Protein AF-A0A7V8X9K4-F1 (afdb_monomer_lite)

Radius of gyration: 14.03 Å; chains: 1; bounding box: 35×32×28 Å

Secondary structure (DSSP, 8-state):
--EEEEEE-S---SS---SS-TTPPP--EEEEEEEE-TTS-EEEEEEE-SS----PPP-

Sequence (59 aa):
VDELRLLIHPLVLGKGRRLFGDDAMPSEFDLVESSTTATGVIITRYVKGGEVKTGTFEE

Foldseek 3Di:
DFKDKDKAAPDDDPDDDDPDDPPDDDWDWDWPDWDADPNGIIITMIGTDDPDDDDDDDD

Structure (mmCIF, N/CA/C/O backbone):
data_AF-A0A7V8X9K4-F1
#
_entry.id   AF-A0A7V8X9K4-F1
#
loop_
_atom_site.group_PDB
_atom_site.id
_atom_site.type_symbol
_atom_site.label_atom_id
_atom_site.label_alt_id
_atom_site.label_comp_id
_atom_site.label_asym_id
_atom_site.label_entity_id
_atom_site.label_seq_id
_atom_site.pdbx_PDB_ins_code
_atom_site.Cartn_x
_atom_site.Cartn_y
_atom_site.Cartn_z
_atom_site.occupancy
_atom_site.B_iso_or_equiv
_atom_site.auth_seq_id
_atom_site.auth_comp_id
_atom_site.auth_asym_id
_atom_site.auth_atom_id
_atom_site.pdbx_PDB_model_num
ATOM 1 N N . VAL A 1 1 ? 5.795 11.757 -4.201 1.00 78.62 1 VAL A N 1
ATOM 2 C CA . VAL A 1 1 ? 4.613 11.182 -3.529 1.00 78.62 1 VAL A CA 1
ATOM 3 C C . VAL A 1 1 ? 5.105 10.634 -2.220 1.00 78.62 1 VAL A C 1
ATOM 5 O O . VAL A 1 1 ? 6.006 9.803 -2.239 1.00 78.62 1 VAL A O 1
ATOM 8 N N . ASP A 1 2 ? 4.546 11.138 -1.132 1.00 88.06 2 ASP A N 1
ATOM 9 C CA . ASP A 1 2 ? 5.006 10.813 0.220 1.00 88.06 2 ASP A CA 1
ATOM 10 C C . ASP A 1 2 ? 4.018 9.872 0.928 1.00 88.06 2 ASP A C 1
ATOM 12 O O . ASP A 1 2 ? 4.371 9.203 1.894 1.00 88.06 2 ASP A O 1
ATOM 16 N N . GLU A 1 3 ? 2.801 9.756 0.387 1.00 95.75 3 GLU A N 1
ATOM 17 C CA . GLU A 1 3 ? 1.730 8.890 0.870 1.00 95.75 3 GLU A CA 1
ATOM 18 C C . GLU A 1 3 ? 0.939 8.293 -0.307 1.00 95.75 3 GLU A C 1
ATOM 20 O O . GLU A 1 3 ? 0.656 8.981 -1.291 1.00 95.75 3 GLU A O 1
ATOM 25 N N . LEU A 1 4 ? 0.543 7.024 -0.190 1.00 97.56 4 LEU A N 1
ATOM 26 C CA . LEU A 1 4 ? -0.408 6.354 -1.075 1.00 9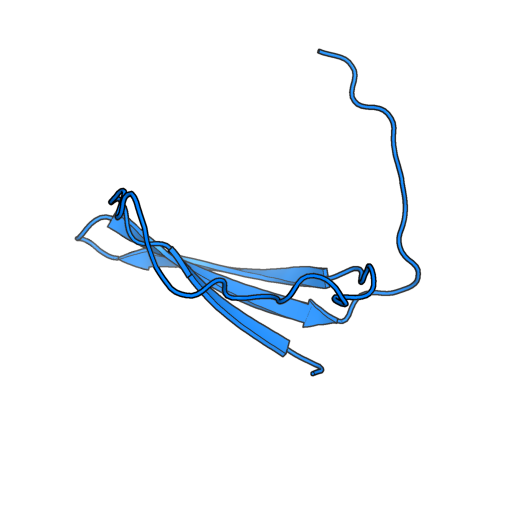7.56 4 LEU A CA 1
ATOM 27 C C . LEU A 1 4 ? -1.657 5.9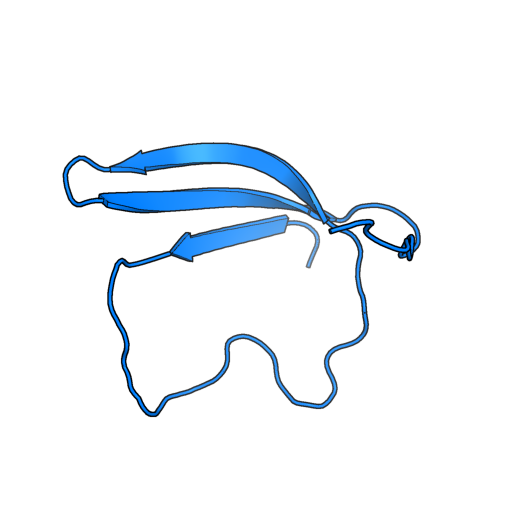50 -0.289 1.00 97.56 4 LEU A C 1
ATOM 29 O O . LEU A 1 4 ? -1.571 5.233 0.706 1.00 97.56 4 LEU A O 1
ATOM 33 N N . ARG A 1 5 ? -2.833 6.351 -0.781 1.00 97.62 5 ARG A N 1
ATOM 34 C CA . ARG A 1 5 ? -4.126 5.822 -0.325 1.00 97.62 5 ARG A CA 1
ATOM 35 C C . ARG A 1 5 ? -4.706 4.931 -1.405 1.00 97.62 5 ARG A C 1
ATOM 37 O O . ARG A 1 5 ? -5.108 5.430 -2.454 1.00 97.62 5 ARG A O 1
ATOM 44 N N . LEU A 1 6 ? -4.728 3.626 -1.158 1.00 98.19 6 LEU A N 1
ATOM 45 C CA . LEU A 1 6 ? -5.253 2.650 -2.110 1.00 98.19 6 LEU A CA 1
ATOM 46 C C . LEU A 1 6 ? -6.623 2.161 -1.651 1.00 98.19 6 LEU A C 1
ATOM 48 O O . LEU A 1 6 ? -6.822 1.848 -0.478 1.00 98.19 6 LEU A O 1
ATOM 52 N N . LEU A 1 7 ? -7.557 2.115 -2.600 1.00 98.31 7 LEU A N 1
ATOM 53 C CA . LEU A 1 7 ? -8.867 1.496 -2.446 1.00 98.31 7 LEU A CA 1
ATOM 54 C C . LEU A 1 7 ? -8.892 0.268 -3.352 1.00 98.31 7 LEU A C 1
ATOM 56 O O . LEU A 1 7 ? -8.891 0.386 -4.578 1.00 98.31 7 LEU A O 1
ATOM 60 N N . ILE A 1 8 ? -8.882 -0.911 -2.744 1.00 98.06 8 ILE A N 1
ATOM 61 C CA . ILE A 1 8 ? -8.835 -2.187 -3.448 1.00 98.06 8 ILE A CA 1
ATOM 62 C C . ILE A 1 8 ? -10.253 -2.746 -3.481 1.00 98.06 8 ILE A C 1
ATOM 64 O O . ILE A 1 8 ? -10.817 -3.127 -2.455 1.00 98.06 8 ILE A O 1
ATOM 68 N N . HIS A 1 9 ? -10.837 -2.761 -4.676 1.00 98.00 9 HIS A N 1
ATOM 69 C CA . HIS A 1 9 ? -12.178 -3.284 -4.906 1.00 98.00 9 HIS A CA 1
ATOM 70 C C . HIS A 1 9 ? -12.132 -4.790 -5.210 1.00 98.00 9 HIS A C 1
ATOM 72 O O . HIS A 1 9 ? -11.249 -5.219 -5.955 1.00 98.00 9 HIS A O 1
ATOM 78 N N . PRO A 1 10 ? -13.097 -5.589 -4.715 1.00 97.06 10 PRO A N 1
ATOM 79 C CA . PRO A 1 10 ? -13.154 -7.032 -4.956 1.00 97.06 10 PRO A CA 1
ATOM 80 C C . PRO A 1 10 ? -13.706 -7.345 -6.361 1.00 97.06 10 PRO A C 1
ATOM 82 O O . PRO A 1 10 ? -14.773 -7.936 -6.510 1.00 97.06 10 PRO A O 1
ATOM 85 N N . LEU A 1 11 ? -13.013 -6.893 -7.410 1.00 95.88 11 LEU A N 1
ATOM 86 C CA . LEU A 1 11 ? -13.417 -7.071 -8.807 1.00 95.88 11 LEU A CA 1
ATOM 87 C C . LEU A 1 11 ? -12.209 -7.151 -9.747 1.00 95.88 11 LEU A C 1
ATOM 89 O O . LEU A 1 11 ? -11.148 -6.594 -9.471 1.00 95.88 11 LEU A O 1
ATOM 93 N N . VAL A 1 12 ? -12.396 -7.789 -10.904 1.00 96.25 12 VAL A N 1
ATOM 94 C CA . VAL A 1 12 ? -11.389 -7.882 -11.971 1.00 96.25 12 VAL A CA 1
ATOM 95 C C . VAL A 1 12 ? -11.915 -7.181 -13.223 1.00 96.25 12 VAL A C 1
ATOM 97 O O . VAL A 1 12 ? -12.965 -7.548 -13.740 1.00 96.25 12 VAL A O 1
ATOM 100 N N . LEU A 1 13 ? -11.182 -6.179 -13.727 1.00 96.25 13 LEU A N 1
ATOM 101 C CA . LEU A 1 13 ? -11.594 -5.376 -14.895 1.00 96.25 13 LEU A CA 1
ATOM 102 C C . LEU A 1 13 ? -11.153 -5.952 -16.253 1.00 96.25 13 LEU A C 1
ATOM 104 O O . LEU A 1 13 ? -11.679 -5.562 -17.292 1.00 96.25 13 LEU A O 1
ATOM 108 N N . GLY A 1 14 ? -10.158 -6.841 -16.283 1.00 96.31 14 GLY A N 1
ATOM 109 C CA . GLY A 1 14 ? -9.592 -7.409 -17.515 1.00 96.31 14 GLY A CA 1
ATOM 110 C C . GLY A 1 14 ? -8.653 -6.464 -18.280 1.00 96.31 14 GLY A C 1
ATOM 111 O O . GLY A 1 14 ? -7.505 -6.823 -18.527 1.00 96.31 14 GLY A O 1
ATOM 112 N N . LYS A 1 15 ? -9.099 -5.252 -18.641 1.00 94.88 15 LYS A N 1
ATOM 113 C CA . LYS A 1 15 ? -8.276 -4.207 -19.289 1.00 94.88 15 LYS A CA 1
ATOM 114 C C . LYS A 1 15 ? -8.558 -2.838 -18.671 1.00 94.88 15 LYS A C 1
ATOM 116 O O . LYS A 1 15 ? -9.686 -2.551 -18.289 1.00 94.88 15 LYS A O 1
ATOM 121 N N . GLY A 1 16 ? -7.548 -1.973 -18.604 1.00 94.62 16 GLY A N 1
ATOM 122 C CA . GLY A 1 16 ? -7.710 -0.629 -18.054 1.00 94.62 16 GLY A CA 1
ATOM 123 C C . GLY A 1 16 ? -6.402 0.144 -17.957 1.00 94.62 16 GLY A C 1
ATOM 124 O O . GLY A 1 16 ? -5.346 -0.337 -18.370 1.00 94.62 16 GLY A O 1
ATOM 125 N N . ARG A 1 17 ? -6.480 1.356 -17.400 1.00 95.31 17 ARG A N 1
ATOM 126 C CA . ARG A 1 17 ? -5.284 2.138 -17.074 1.00 95.31 17 ARG A CA 1
ATOM 127 C C . ARG A 1 17 ? -4.606 1.555 -15.840 1.00 95.31 17 ARG A C 1
ATOM 129 O O . ARG A 1 17 ? -5.273 1.245 -14.856 1.00 95.31 17 ARG A O 1
ATOM 136 N N . ARG A 1 18 ? -3.284 1.423 -15.907 1.00 94.50 18 ARG A N 1
ATOM 137 C CA . ARG A 1 18 ? -2.454 1.001 -14.778 1.00 94.50 18 ARG A CA 1
ATOM 138 C C . ARG A 1 18 ? -2.266 2.164 -13.805 1.00 94.50 18 ARG A C 1
ATOM 140 O O . ARG A 1 18 ? -2.180 3.312 -14.233 1.00 94.50 18 ARG A O 1
ATOM 147 N N . LEU A 1 19 ? -2.188 1.855 -12.510 1.00 94.38 19 LEU A N 1
ATOM 148 C CA . LEU A 1 19 ? -1.877 2.838 -11.465 1.00 94.38 19 LEU A CA 1
ATOM 149 C C . LEU A 1 19 ? -0.456 3.402 -11.621 1.00 94.38 19 LEU A C 1
ATOM 151 O O . LEU A 1 19 ? -0.229 4.584 -11.383 1.00 94.38 19 LEU A O 1
ATOM 155 N N . PHE A 1 20 ? 0.474 2.558 -12.070 1.00 94.19 20 PHE A N 1
ATOM 156 C CA . PHE A 1 20 ? 1.860 2.907 -12.351 1.00 94.19 20 PHE A CA 1
ATOM 157 C C . PHE A 1 20 ? 2.197 2.553 -13.804 1.00 94.19 20 PHE A C 1
ATOM 159 O O . PHE A 1 20 ? 1.739 1.529 -14.317 1.00 94.19 20 PHE A O 1
ATOM 166 N N . GLY A 1 21 ? 2.952 3.427 -14.469 1.00 95.25 21 GLY A N 1
ATOM 167 C CA . GLY A 1 21 ? 3.476 3.185 -15.815 1.00 95.25 21 GLY A CA 1
ATOM 168 C C . GLY A 1 21 ? 4.721 2.297 -15.803 1.00 95.25 21 GLY A C 1
ATOM 169 O O . GLY A 1 21 ? 5.204 1.916 -14.738 1.00 95.25 21 GLY A O 1
ATOM 170 N N . ASP A 1 22 ? 5.249 1.999 -16.988 1.00 95.31 22 ASP A N 1
ATOM 171 C CA . ASP A 1 22 ? 6.393 1.089 -17.145 1.00 95.31 22 ASP A CA 1
ATOM 172 C C . ASP A 1 22 ? 7.710 1.677 -16.589 1.00 95.31 22 ASP A C 1
ATOM 174 O O . ASP A 1 22 ? 8.596 0.928 -16.191 1.00 95.31 22 ASP A O 1
ATOM 178 N N . ASP A 1 23 ? 7.801 3.005 -16.453 1.00 94.88 23 ASP A N 1
ATOM 179 C CA . ASP A 1 23 ? 8.974 3.714 -15.913 1.00 94.88 23 ASP A CA 1
ATOM 180 C C . ASP A 1 23 ? 8.920 3.920 -14.383 1.00 94.88 23 ASP A C 1
ATOM 182 O O . ASP A 1 23 ? 9.637 4.754 -13.822 1.00 94.88 23 ASP A O 1
ATOM 186 N N . ALA A 1 24 ? 8.032 3.212 -13.679 1.00 93.19 24 ALA A N 1
ATOM 187 C CA . ALA A 1 24 ? 7.898 3.345 -12.233 1.00 93.19 24 ALA A CA 1
ATOM 188 C C . ALA A 1 24 ? 9.141 2.810 -11.506 1.00 93.19 24 ALA A C 1
ATOM 190 O O . ALA A 1 24 ? 9.462 1.624 -11.566 1.00 93.19 24 ALA A O 1
ATOM 191 N N . MET A 1 25 ? 9.826 3.693 -10.778 1.00 92.19 25 MET A N 1
ATOM 192 C CA . MET A 1 25 ? 10.986 3.314 -9.973 1.00 92.19 25 MET A CA 1
ATOM 193 C C . MET A 1 25 ? 10.556 2.532 -8.722 1.00 92.19 25 MET A C 1
ATOM 195 O O . MET A 1 25 ? 9.574 2.921 -8.079 1.00 92.19 25 MET A O 1
ATOM 199 N N . PRO A 1 26 ? 11.300 1.483 -8.319 1.00 92.56 26 PRO A N 1
ATOM 200 C CA . PRO A 1 26 ? 11.074 0.797 -7.052 1.00 92.56 26 PR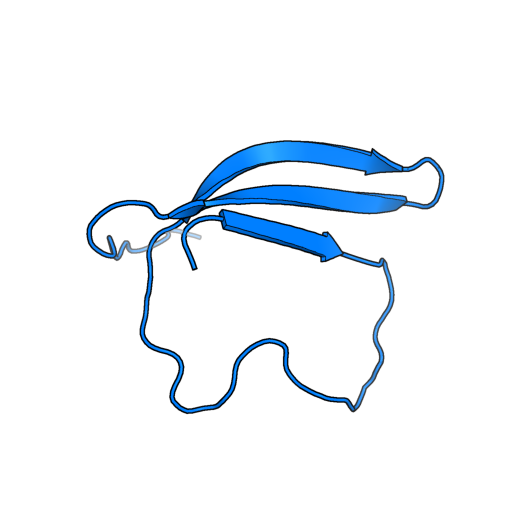O A CA 1
ATOM 201 C C . PRO A 1 26 ? 11.060 1.780 -5.876 1.00 92.56 26 PRO A C 1
ATOM 203 O O . PRO A 1 26 ? 11.852 2.720 -5.818 1.00 92.56 26 PRO A O 1
ATOM 206 N N . SER A 1 27 ? 10.139 1.590 -4.938 1.00 93.44 27 SER A N 1
ATOM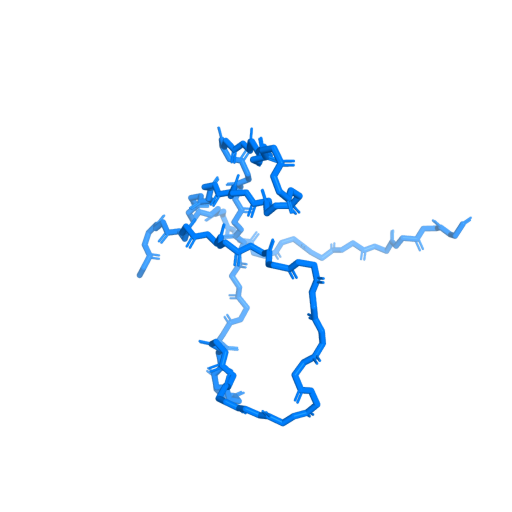 207 C CA . SER A 1 27 ? 10.020 2.422 -3.738 1.00 93.44 27 SER A CA 1
ATOM 208 C C . SER A 1 27 ? 9.480 1.586 -2.586 1.00 93.44 27 SER A C 1
ATOM 210 O O . SER A 1 27 ? 8.549 0.805 -2.778 1.00 93.44 27 SER A O 1
ATOM 212 N N . GLU A 1 28 ? 10.070 1.745 -1.402 1.00 94.69 28 GLU A N 1
ATOM 213 C CA . GLU A 1 28 ? 9.569 1.134 -0.172 1.00 94.69 28 GLU A CA 1
ATOM 214 C C . GLU A 1 28 ? 8.413 1.981 0.374 1.00 94.69 28 GLU 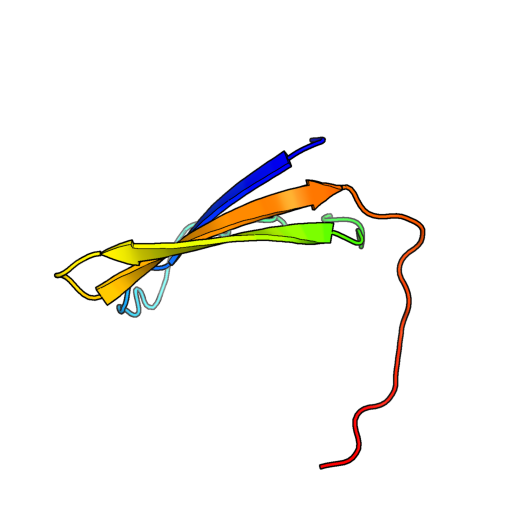A C 1
ATOM 216 O O . GLU A 1 28 ? 8.424 3.212 0.269 1.00 94.69 28 GLU A O 1
ATOM 221 N N . PHE A 1 29 ? 7.409 1.325 0.946 1.00 96.00 29 PHE A N 1
ATOM 222 C CA . PHE A 1 29 ? 6.263 1.967 1.573 1.00 96.00 29 PHE A CA 1
ATOM 223 C C . PHE A 1 29 ? 5.838 1.172 2.808 1.00 96.00 29 PHE A C 1
ATOM 225 O O . PHE A 1 29 ? 5.664 -0.043 2.726 1.00 96.00 29 PHE A O 1
ATOM 232 N N . ASP A 1 30 ? 5.605 1.866 3.918 1.00 96.44 30 ASP A N 1
ATOM 233 C CA . ASP A 1 30 ? 5.136 1.269 5.166 1.00 96.44 30 ASP A CA 1
ATOM 234 C C . ASP A 1 30 ? 3.615 1.386 5.270 1.00 96.44 30 ASP A C 1
ATOM 236 O O . ASP A 1 30 ? 3.051 2.469 5.080 1.00 96.44 30 ASP A O 1
ATOM 240 N N . LEU A 1 31 ? 2.934 0.280 5.589 1.00 97.69 31 LEU A N 1
ATOM 241 C CA . LEU A 1 31 ? 1.501 0.297 5.886 1.00 97.69 31 LEU A CA 1
ATOM 242 C C . LEU A 1 31 ? 1.281 0.939 7.255 1.00 97.69 31 LEU A C 1
ATOM 244 O O . LEU A 1 31 ? 1.633 0.358 8.278 1.00 97.69 31 LEU A O 1
ATOM 248 N N . VAL A 1 32 ? 0.647 2.109 7.279 1.00 98.31 32 VAL A N 1
ATOM 249 C CA . VAL A 1 32 ? 0.373 2.836 8.531 1.00 98.31 32 VAL A CA 1
ATOM 250 C C . VAL A 1 32 ? -1.089 2.777 8.952 1.00 98.31 32 VAL A C 1
ATOM 252 O O . VAL A 1 32 ? -1.407 3.082 10.097 1.00 98.31 32 VAL A O 1
ATOM 255 N N . GLU A 1 33 ? -1.994 2.399 8.049 1.00 98.44 33 GLU A N 1
ATOM 256 C CA . GLU A 1 33 ? -3.400 2.155 8.374 1.00 98.44 33 GLU A CA 1
ATOM 257 C C . GLU A 1 33 ? -4.043 1.225 7.350 1.00 98.44 33 GLU A C 1
ATOM 259 O O . GLU A 1 33 ? -3.805 1.360 6.148 1.00 98.44 33 GLU A O 1
ATOM 264 N N . SER A 1 34 ? -4.908 0.323 7.816 1.00 98.44 34 SER A N 1
ATOM 265 C CA . SER A 1 34 ? -5.800 -0.448 6.954 1.00 98.44 34 SER A CA 1
ATOM 266 C C . SER A 1 34 ? -7.184 -0.587 7.578 1.00 98.44 34 SER A C 1
ATOM 268 O O . SER A 1 34 ? -7.329 -0.677 8.796 1.00 98.44 34 SER A O 1
ATOM 270 N N . SER A 1 35 ? -8.210 -0.596 6.734 1.00 98.44 35 SER A N 1
ATOM 271 C CA . SER A 1 35 ? -9.589 -0.884 7.118 1.00 98.44 35 SER A CA 1
ATOM 272 C C . SER A 1 35 ? -10.330 -1.562 5.966 1.00 98.44 35 SER A C 1
ATOM 274 O O . SER A 1 35 ? -9.857 -1.592 4.829 1.00 98.44 35 SER A O 1
ATOM 276 N N . THR A 1 36 ? -11.489 -2.147 6.257 1.00 98.56 36 THR A N 1
ATOM 277 C CA . THR A 1 36 ? -12.363 -2.766 5.252 1.00 98.56 36 THR A CA 1
ATOM 278 C C . THR A 1 36 ? -13.770 -2.202 5.387 1.00 98.56 36 THR A C 1
ATOM 280 O O . THR A 1 36 ? -14.260 -1.998 6.498 1.00 98.56 36 THR A O 1
ATOM 283 N N . THR A 1 37 ? -14.426 -1.931 4.262 1.00 98.25 37 THR A N 1
ATOM 284 C CA . THR A 1 37 ? -15.827 -1.500 4.244 1.00 98.25 37 THR A CA 1
ATOM 285 C C . THR A 1 37 ? -16.770 -2.700 4.341 1.00 98.25 37 THR A C 1
ATOM 287 O O . THR A 1 37 ? -16.406 -3.827 4.011 1.00 98.25 37 THR A O 1
ATOM 290 N N . ALA A 1 38 ? -18.036 -2.464 4.696 1.00 97.62 38 ALA A N 1
ATOM 291 C CA . ALA A 1 38 ? -19.062 -3.515 4.704 1.00 97.62 38 ALA A CA 1
ATOM 292 C C . ALA A 1 38 ? -19.271 -4.190 3.329 1.00 97.62 38 ALA A C 1
ATOM 294 O O . ALA A 1 38 ? -19.772 -5.307 3.260 1.00 97.62 38 ALA A O 1
ATOM 295 N N . THR A 1 39 ? -18.875 -3.530 2.234 1.00 97.06 39 THR A N 1
ATOM 296 C CA . THR A 1 39 ? -18.957 -4.061 0.863 1.00 97.06 39 THR A CA 1
ATOM 297 C C . THR A 1 39 ? -17.681 -4.785 0.419 1.00 97.06 39 THR A C 1
ATOM 299 O O . THR A 1 39 ? -17.561 -5.131 -0.753 1.00 97.06 39 THR A O 1
ATOM 302 N N . GLY A 1 40 ? -16.707 -4.973 1.315 1.00 97.00 40 GLY A N 1
ATOM 303 C CA . GLY A 1 40 ? -15.461 -5.689 1.032 1.00 97.00 40 GLY A CA 1
ATOM 304 C C . GLY A 1 40 ? -14.385 -4.870 0.314 1.00 97.00 40 GLY A C 1
ATOM 305 O O . GLY A 1 40 ? -13.444 -5.454 -0.214 1.00 97.00 40 GLY A O 1
ATOM 306 N N . VAL A 1 41 ? -14.498 -3.536 0.269 1.00 98.56 41 VAL A N 1
ATOM 307 C CA . VAL A 1 41 ? -13.413 -2.680 -0.246 1.00 98.56 41 VAL A CA 1
ATOM 308 C C . VAL A 1 41 ? -12.351 -2.537 0.836 1.00 98.56 41 VAL A C 1
ATOM 310 O O . VAL A 1 41 ? -12.676 -2.163 1.964 1.00 98.56 41 VAL A O 1
ATOM 313 N N . ILE A 1 42 ? -11.090 -2.795 0.493 1.00 98.62 42 ILE A N 1
ATOM 314 C CA . ILE A 1 42 ? -9.955 -2.602 1.402 1.00 98.62 42 ILE A CA 1
ATOM 315 C C . ILE A 1 42 ? -9.407 -1.192 1.195 1.00 98.62 42 ILE A C 1
ATOM 317 O O . ILE A 1 42 ? -9.095 -0.806 0.069 1.00 98.62 42 ILE A O 1
ATOM 321 N N . ILE A 1 43 ? -9.285 -0.426 2.275 1.00 98.62 43 ILE A N 1
ATOM 322 C CA . ILE A 1 43 ? -8.725 0.926 2.272 1.00 98.62 43 ILE A CA 1
ATOM 323 C C . ILE A 1 43 ? -7.413 0.888 3.044 1.00 98.62 43 ILE A C 1
ATOM 325 O O . ILE A 1 43 ? -7.394 0.523 4.218 1.00 98.62 43 ILE A O 1
ATOM 329 N N . THR A 1 44 ? -6.323 1.290 2.402 1.00 98.75 44 THR A N 1
ATOM 330 C CA . THR A 1 44 ? -4.982 1.293 3.002 1.00 98.75 44 THR A CA 1
ATOM 331 C C . THR A 1 44 ? -4.331 2.658 2.861 1.00 98.75 44 THR A C 1
ATOM 333 O O . THR A 1 44 ? -4.407 3.262 1.787 1.00 98.75 44 THR A O 1
ATOM 336 N N . ARG A 1 45 ? -3.630 3.110 3.903 1.00 98.50 45 ARG A N 1
ATOM 337 C CA . ARG A 1 45 ? -2.702 4.241 3.839 1.00 98.50 45 ARG A CA 1
ATOM 338 C C . ARG A 1 45 ? -1.277 3.731 3.994 1.00 98.50 45 ARG A C 1
ATOM 340 O O . ARG A 1 45 ? -0.944 3.122 5.010 1.00 98.50 45 ARG A O 1
ATOM 347 N N . TYR A 1 46 ? -0.449 4.049 3.012 1.00 98.31 46 TYR A N 1
ATOM 348 C CA . TYR A 1 46 ? 0.980 3.797 3.033 1.00 98.31 46 TYR A CA 1
ATOM 349 C C . TYR A 1 46 ? 1.753 5.105 3.029 1.00 98.31 46 TYR A C 1
ATOM 351 O O . TYR A 1 46 ? 1.395 6.015 2.285 1.00 98.31 46 TYR A O 1
ATOM 359 N N . VAL A 1 47 ? 2.834 5.185 3.792 1.00 97.69 47 VAL A N 1
ATOM 360 C CA . VAL A 1 47 ? 3.782 6.309 3.736 1.00 97.69 47 VAL A CA 1
ATOM 361 C C . VAL A 1 47 ? 5.088 5.844 3.120 1.00 97.69 47 VAL A C 1
ATOM 363 O O . VAL A 1 47 ? 5.415 4.660 3.189 1.00 97.69 47 VAL A O 1
ATOM 366 N N . LYS A 1 48 ? 5.813 6.756 2.470 1.00 95.75 48 LYS A N 1
ATOM 367 C CA . LYS A 1 48 ? 7.092 6.427 1.842 1.00 95.75 48 LYS A CA 1
ATOM 368 C C . LYS A 1 48 ? 8.074 5.901 2.894 1.00 95.75 48 LYS A C 1
ATOM 370 O O . LYS A 1 48 ? 8.328 6.575 3.889 1.00 95.75 48 LYS A O 1
ATOM 375 N N . GLY A 1 49 ? 8.584 4.699 2.648 1.00 93.62 49 GLY A N 1
ATOM 376 C CA . GLY A 1 49 ? 9.582 4.028 3.470 1.00 93.62 49 GLY A CA 1
ATOM 377 C C . GLY A 1 49 ? 11.005 4.440 3.093 1.00 93.62 49 GLY A C 1
ATOM 378 O O . GLY A 1 49 ? 11.232 5.453 2.423 1.00 93.62 49 GLY A O 1
ATOM 379 N N . GLY A 1 50 ? 11.968 3.640 3.542 1.00 89.75 50 GLY A N 1
ATOM 380 C CA . GLY A 1 50 ? 13.385 3.860 3.292 1.00 89.75 50 GLY A CA 1
ATOM 381 C C . GLY A 1 50 ? 13.855 3.284 1.957 1.00 89.75 50 GLY A C 1
ATOM 382 O O . GLY A 1 50 ? 13.159 3.307 0.939 1.00 89.75 50 GLY A O 1
ATOM 383 N N . GLU A 1 51 ? 15.096 2.803 1.954 1.00 90.62 51 GLU A N 1
ATOM 384 C CA . GLU A 1 51 ? 15.650 2.094 0.807 1.00 90.62 51 GLU A CA 1
ATOM 385 C C . GLU A 1 51 ? 14.906 0.780 0.571 1.00 90.62 51 GLU A C 1
ATOM 387 O O . GLU A 1 51 ? 14.578 0.058 1.510 1.00 90.62 51 GLU A O 1
ATOM 392 N N . VAL A 1 52 ? 14.683 0.447 -0.702 1.00 93.06 52 VAL A N 1
ATOM 393 C CA . VAL A 1 52 ? 14.003 -0.792 -1.088 1.00 93.06 52 VAL A CA 1
ATOM 394 C C . VAL A 1 52 ? 14.781 -1.992 -0.559 1.00 93.06 52 VAL A C 1
ATOM 396 O O . VAL A 1 52 ? 15.853 -2.329 -1.064 1.00 93.06 52 VAL A O 1
ATOM 399 N N . LYS A 1 53 ? 14.207 -2.666 0.436 1.00 87.56 53 LYS A N 1
ATOM 400 C CA . LYS A 1 53 ? 14.705 -3.948 0.927 1.00 87.56 53 LYS A CA 1
ATOM 401 C C . LYS A 1 53 ? 14.149 -5.056 0.046 1.00 87.56 53 LYS A C 1
ATOM 403 O O . LYS A 1 53 ? 12.940 -5.166 -0.142 1.00 87.56 53 LYS A O 1
ATOM 408 N N . THR A 1 54 ? 15.036 -5.881 -0.497 1.00 85.56 54 THR A N 1
ATOM 409 C CA . THR A 1 54 ? 14.652 -7.113 -1.190 1.00 85.56 54 THR A CA 1
ATOM 410 C C . THR A 1 54 ? 14.884 -8.292 -0.256 1.00 85.56 54 THR A C 1
ATOM 412 O O . THR A 1 54 ? 15.809 -8.281 0.556 1.00 85.56 54 THR A O 1
ATOM 415 N N . GLY A 1 55 ? 14.010 -9.288 -0.331 1.00 83.19 55 GLY A N 1
ATOM 416 C CA . GLY A 1 55 ? 14.099 -10.503 0.466 1.00 83.19 55 GLY A CA 1
ATOM 417 C C . GLY A 1 55 ? 13.730 -11.718 -0.372 1.00 83.19 55 GLY A C 1
ATOM 418 O O . GLY A 1 55 ? 13.121 -11.587 -1.436 1.00 83.19 55 GLY A O 1
ATOM 419 N N . THR A 1 56 ? 14.103 -12.891 0.123 1.00 80.69 56 THR A N 1
ATOM 420 C CA . THR A 1 56 ? 13.699 -14.182 -0.437 1.00 80.69 56 THR A CA 1
ATOM 421 C C . THR A 1 56 ? 12.600 -14.743 0.456 1.00 80.69 56 THR A C 1
ATOM 423 O O . THR A 1 56 ? 12.762 -14.764 1.675 1.00 80.69 56 THR A O 1
ATOM 426 N N . PHE A 1 57 ? 11.483 -15.160 -0.130 1.00 77.06 57 PHE A N 1
ATOM 427 C CA . PHE A 1 57 ? 10.398 -15.806 0.605 1.00 77.06 57 PHE A CA 1
ATOM 428 C C . PHE A 1 57 ? 10.591 -17.325 0.523 1.00 77.06 57 PHE A C 1
ATOM 430 O O . PHE A 1 57 ? 10.821 -17.842 -0.571 1.00 77.06 57 PHE A O 1
ATOM 437 N N . GLU A 1 58 ? 10.535 -18.018 1.662 1.00 66.00 58 GLU A N 1
ATOM 438 C CA . GLU A 1 58 ? 10.346 -19.473 1.690 1.00 66.00 58 GLU A CA 1
ATOM 439 C C . GLU A 1 58 ? 8.841 -19.761 1.595 1.00 66.00 58 GLU A C 1
ATOM 441 O O . GLU A 1 58 ? 8.034 -19.022 2.166 1.00 66.00 58 GLU A O 1
ATOM 446 N N .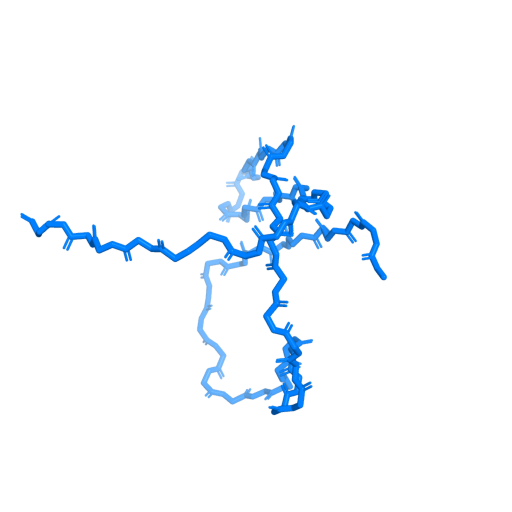 GLU A 1 59 ? 8.490 -20.766 0.794 1.00 59.16 59 GLU A N 1
ATOM 447 C CA . GLU A 1 59 ? 7.111 -21.160 0.469 1.00 59.16 59 GLU A CA 1
ATOM 448 C C . GLU A 1 59 ? 6.421 -21.899 1.626 1.00 59.16 59 GLU A C 1
ATOM 450 O O . GLU A 1 59 ? 7.085 -22.741 2.277 1.00 59.16 59 GLU A O 1
#

pLDDT: mean 93.47, std 7.63, range [59.16, 98.75]